Protein AF-A0A920A4B6-F1 (afdb_monomer)

Secondary structure (DSSP, 8-state):
--EEEEEEEEE--S--SS----EETTEESS----EEEEEEEEE--EEETTTTEEE---EEE-TT---TTS--S--SEEE---EEEEEEEE-SS-EEEEEEEE---EEESSS-EEE----EE---

pLDDT: mean 75.35, std 10.47, range [49.19, 92.44]

Sequence (124 aa):
MQLDFAKSYTQESDDNFLETEDSLNGITYAMDGENFRGDAKNIRFVREGDGNTWGARLEDISPNYRADVGFVRQTGFKQLNFWHSRQYRSNNFFRLMSPRIILRERSDYEGNQISDMMEIRRKI

Solvent-accessible surface area (backbone atoms only — not comparable to full-atom values): 6965 Å² total; per-residue (Å²): 125,57,78,48,75,52,72,27,81,48,66,50,57,75,67,59,90,51,96,53,89,57,61,62,97,84,48,63,68,51,41,77,42,52,79,40,59,26,36,38,37,45,32,46,51,54,73,49,74,97,42,50,29,36,38,36,34,31,33,39,25,37,63,49,38,55,39,99,86,74,70,64,96,76,57,30,37,38,40,32,30,46,33,37,30,38,43,76,48,74,68,100,82,53,76,41,53,30,44,40,41,35,36,35,38,24,27,41,82,90,68,55,78,71,52,76,55,75,66,52,78,54,81,92

Radius of gyration: 22.43 Å; Cα contacts (8 Å, |Δi|>4): 284; chains: 1; bounding box: 57×20×65 Å

Foldseek 3Di:
DDKDKDKDWDWFDCDFPDPDQDDDPPHGSGRRGDIFIWMWIDDFWDADDQWGKGKWAKIAFAQRGADPVGDDPDHFKIAGMWIKTKGWDDDPPDIWIKIWTWWTAMAGPVGHGDTTIDIDIGGD

Mean predicted aligned error: 10.13 Å

Structure (mmCIF, N/CA/C/O backbone):
data_AF-A0A920A4B6-F1
#
_entry.id   AF-A0A920A4B6-F1
#
loop_
_atom_site.group_PDB
_atom_site.id
_atom_site.type_symbol
_atom_site.label_atom_id
_atom_site.label_alt_id
_atom_site.label_comp_id
_atom_site.label_asym_id
_atom_site.label_entity_id
_atom_site.label_seq_id
_atom_site.pdbx_PDB_ins_code
_atom_site.Cartn_x
_atom_site.Cartn_y
_atom_site.Cartn_z
_atom_site.occupancy
_atom_site.B_iso_or_equiv
_atom_site.auth_seq_id
_atom_site.auth_comp_id
_atom_site.auth_asym_id
_atom_site.auth_atom_id
_atom_site.pdbx_PDB_model_num
ATOM 1 N N . MET A 1 1 ? -6.033 4.080 -15.435 1.00 61.56 1 MET A N 1
ATOM 2 C CA . MET A 1 1 ? -5.882 4.170 -13.958 1.00 61.56 1 MET A CA 1
ATOM 3 C C . MET A 1 1 ? -7.215 4.623 -13.351 1.00 61.56 1 MET A C 1
ATOM 5 O O . MET A 1 1 ? -8.157 4.744 -14.115 1.00 61.56 1 MET A O 1
ATOM 9 N N . GLN A 1 2 ? -7.316 4.829 -12.034 1.00 65.81 2 GLN A N 1
ATOM 10 C CA . GLN A 1 2 ? -8.585 5.054 -11.305 1.00 65.81 2 GLN A CA 1
ATOM 11 C C . GLN A 1 2 ? -8.376 6.032 -10.130 1.00 65.81 2 GLN A C 1
ATOM 13 O O . GLN A 1 2 ? -7.226 6.187 -9.687 1.00 65.81 2 GLN A O 1
ATOM 18 N N . LEU A 1 3 ? -9.439 6.727 -9.716 1.00 75.25 3 LEU A N 1
ATOM 19 C CA . LEU A 1 3 ? -9.483 7.763 -8.675 1.00 75.25 3 LEU A CA 1
ATOM 20 C C . LEU A 1 3 ? -10.887 7.775 -8.062 1.00 75.25 3 LEU A C 1
ATOM 22 O O . LEU A 1 3 ? -11.820 8.188 -8.747 1.00 75.25 3 LEU A O 1
ATOM 26 N N . ASP A 1 4 ? -11.019 7.386 -6.798 1.00 78.06 4 ASP A N 1
ATOM 27 C CA . ASP A 1 4 ? -12.320 7.249 -6.138 1.00 78.06 4 ASP A CA 1
ATOM 28 C C . ASP A 1 4 ? -12.311 7.989 -4.790 1.00 78.06 4 ASP A C 1
ATOM 30 O O . ASP A 1 4 ? -11.317 7.945 -4.064 1.00 78.06 4 ASP A O 1
ATOM 34 N N . PHE A 1 5 ? -13.411 8.659 -4.441 1.00 82.69 5 PHE A N 1
ATOM 35 C CA . PHE A 1 5 ? -13.605 9.323 -3.147 1.00 82.69 5 PHE A CA 1
ATOM 36 C C . PHE A 1 5 ? -15.027 9.075 -2.644 1.00 82.69 5 PHE A C 1
ATOM 38 O O . PHE A 1 5 ? -15.970 9.158 -3.429 1.00 82.69 5 PHE A O 1
ATOM 45 N N . ALA A 1 6 ? -15.191 8.829 -1.346 1.00 79.81 6 ALA A N 1
ATOM 46 C CA . ALA A 1 6 ? -16.497 8.640 -0.720 1.00 79.81 6 ALA A CA 1
ATOM 47 C C . ALA A 1 6 ? -16.524 9.161 0.725 1.00 79.81 6 ALA A C 1
ATOM 49 O O . ALA A 1 6 ? -15.484 9.356 1.358 1.00 79.81 6 ALA A O 1
ATOM 50 N N . LYS A 1 7 ? -17.734 9.372 1.246 1.00 83.50 7 LYS A N 1
ATOM 51 C CA . LYS A 1 7 ? -18.032 9.662 2.653 1.00 83.50 7 LYS A CA 1
ATOM 52 C C . LYS A 1 7 ? -19.239 8.841 3.072 1.00 83.50 7 LYS A C 1
ATOM 54 O O . LYS A 1 7 ? -20.108 8.603 2.241 1.00 83.50 7 LYS A O 1
ATOM 59 N N . SER A 1 8 ? -19.298 8.460 4.340 1.00 81.25 8 SER A N 1
ATOM 60 C CA . SER A 1 8 ? -20.389 7.669 4.899 1.00 81.25 8 SER A CA 1
ATOM 61 C C . SER A 1 8 ? -20.932 8.288 6.178 1.00 81.25 8 SER A C 1
ATOM 63 O O . SER A 1 8 ? -20.175 8.766 7.025 1.00 81.25 8 SER A O 1
ATOM 65 N N . TYR A 1 9 ? -22.252 8.228 6.312 1.00 81.62 9 TYR A N 1
ATOM 66 C CA . TYR A 1 9 ? -22.996 8.571 7.515 1.00 81.62 9 TYR A CA 1
ATOM 67 C C . TYR A 1 9 ? -24.024 7.454 7.692 1.00 81.62 9 TYR A C 1
ATOM 69 O O . TYR A 1 9 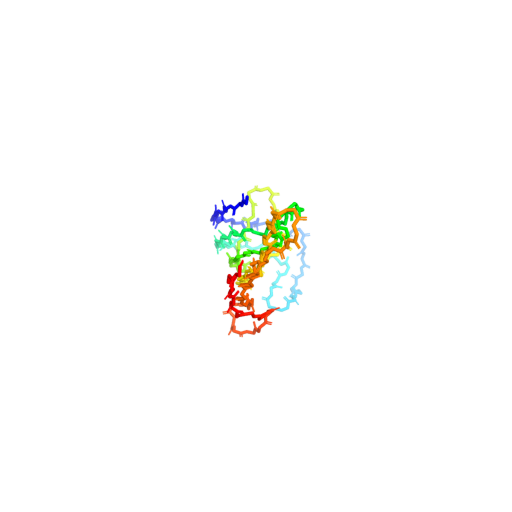? -24.960 7.351 6.902 1.00 81.62 9 TYR A O 1
ATOM 77 N N . THR A 1 10 ? -23.799 6.574 8.662 1.00 76.06 10 THR A N 1
ATOM 78 C CA . THR A 1 10 ? -24.584 5.349 8.852 1.00 76.06 10 THR A CA 1
ATOM 79 C C . THR A 1 10 ? -24.912 5.209 10.326 1.00 76.06 10 THR A C 1
ATOM 81 O O . THR A 1 10 ? -24.016 5.326 11.158 1.00 76.06 10 THR A O 1
ATOM 84 N N . GLN A 1 11 ? -26.179 4.962 10.636 1.00 76.75 11 GLN A N 1
ATOM 85 C CA . GLN A 1 11 ? -26.637 4.661 11.986 1.00 76.75 11 GLN A CA 1
ATOM 86 C C . GLN A 1 11 ? -26.963 3.164 12.083 1.00 76.75 11 GLN A C 1
ATOM 88 O O . GLN A 1 11 ? -27.492 2.601 11.122 1.00 76.75 11 GLN A O 1
ATOM 93 N N . GLU A 1 12 ? -26.601 2.532 13.199 1.00 69.19 12 GLU A N 1
ATOM 94 C CA . GLU A 1 12 ? -27.002 1.162 13.560 1.00 69.19 12 GLU A CA 1
ATOM 95 C C . GLU A 1 12 ? -28.529 1.096 13.803 1.00 69.19 12 GLU A C 1
ATOM 97 O O . GLU A 1 12 ? -29.195 2.125 13.955 1.00 69.19 12 GLU A O 1
ATOM 102 N N . SER A 1 13 ? -29.100 -0.109 13.850 1.00 67.50 13 SER A N 1
ATOM 103 C CA . SER A 1 13 ? -30.455 -0.297 14.384 1.00 67.50 13 SER A CA 1
ATOM 104 C C . SER A 1 13 ? -30.460 -0.170 15.915 1.00 67.50 13 SER A C 1
ATOM 106 O O . SER A 1 13 ? -29.429 -0.348 16.558 1.00 67.50 13 SER A O 1
ATOM 108 N N . ASP A 1 14 ? -31.637 0.091 16.478 1.00 67.44 14 ASP A N 1
ATOM 109 C CA . ASP A 1 14 ? -31.937 0.135 17.923 1.00 67.44 14 ASP A CA 1
ATOM 110 C C . ASP A 1 14 ? -32.886 -1.034 18.287 1.00 67.44 14 ASP A C 1
ATOM 112 O O . ASP A 1 14 ? -33.859 -0.891 19.022 1.00 67.44 14 ASP A O 1
ATOM 116 N N . ASP A 1 15 ? -32.677 -2.190 17.640 1.00 66.00 15 ASP A N 1
ATOM 117 C CA . ASP A 1 15 ? -33.528 -3.388 17.731 1.00 66.00 15 ASP A CA 1
ATOM 118 C C . ASP A 1 15 ? -32.647 -4.602 18.046 1.00 66.00 15 ASP A C 1
ATOM 120 O O . ASP A 1 15 ? -32.084 -5.253 17.159 1.00 66.00 15 ASP A O 1
ATOM 124 N N . ASN A 1 16 ? -32.427 -4.829 19.342 1.00 63.38 16 ASN A N 1
ATOM 125 C CA . ASN A 1 16 ? -31.355 -5.688 19.824 1.00 63.38 16 ASN A CA 1
ATOM 126 C C . ASN A 1 16 ? -31.715 -7.184 19.771 1.00 63.38 16 ASN A C 1
ATOM 128 O O . ASN A 1 16 ? -32.083 -7.795 20.773 1.00 63.38 16 ASN A O 1
ATOM 132 N N . PHE A 1 17 ? -31.560 -7.794 18.593 1.00 61.12 17 PHE A N 1
ATOM 133 C CA . PHE A 1 17 ? -31.840 -9.219 18.351 1.00 61.12 17 PHE A CA 1
ATOM 134 C C . PHE A 1 17 ? -30.930 -10.195 19.135 1.00 61.12 17 PHE A C 1
ATOM 136 O O . PHE A 1 17 ? -31.210 -11.394 19.182 1.00 61.12 17 PHE A O 1
ATOM 143 N N . LEU A 1 18 ? -29.837 -9.713 19.740 1.00 63.31 18 LEU A N 1
ATOM 144 C CA . LEU A 1 18 ? -28.897 -10.510 20.531 1.00 63.31 18 LEU A CA 1
ATOM 145 C C . LEU A 1 18 ? -28.712 -9.898 21.928 1.00 63.31 18 LEU A C 1
ATOM 147 O O . LEU A 1 18 ? -27.969 -8.936 22.112 1.00 63.31 18 LEU A O 1
ATOM 151 N N . GLU A 1 19 ? -29.346 -10.494 22.938 1.00 61.22 19 GLU A N 1
ATOM 152 C CA . GLU A 1 19 ? -29.091 -10.166 24.346 1.00 61.22 19 GLU A CA 1
ATOM 153 C C . GLU A 1 19 ? -27.715 -10.711 24.781 1.00 61.22 19 GLU A C 1
ATOM 155 O O . GLU A 1 19 ? -27.604 -11.820 25.303 1.00 61.22 19 GLU A O 1
ATOM 160 N N . THR A 1 20 ? -26.647 -9.940 24.549 1.00 63.72 2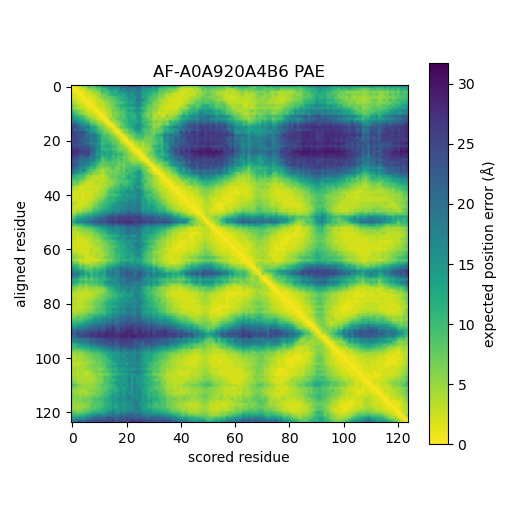0 THR A N 1
ATOM 161 C CA . THR A 1 20 ? -25.321 -10.192 25.133 1.00 63.72 20 THR A CA 1
ATOM 162 C C . THR A 1 20 ? -24.581 -8.897 25.485 1.00 63.72 20 THR A C 1
ATOM 164 O O . THR A 1 20 ? -24.687 -7.892 24.784 1.00 63.72 20 THR A O 1
ATOM 167 N N . GLU A 1 21 ? -23.804 -8.949 26.568 1.00 62.56 21 GLU A N 1
ATOM 168 C CA . GLU A 1 21 ? -22.830 -7.924 26.976 1.00 62.56 21 GLU A CA 1
ATOM 169 C C . GLU A 1 21 ? -21.410 -8.228 26.439 1.00 62.56 21 GLU A C 1
ATOM 171 O O . GLU A 1 21 ? -20.455 -7.509 26.739 1.00 62.56 21 GLU A O 1
ATOM 176 N N . ASP A 1 22 ? -21.247 -9.298 25.647 1.00 58.81 22 ASP A N 1
ATOM 177 C CA . ASP A 1 22 ? -19.973 -9.655 25.021 1.00 58.81 22 ASP A CA 1
ATOM 178 C C . ASP A 1 22 ? -19.452 -8.530 24.108 1.00 58.81 22 ASP A C 1
ATOM 180 O O . ASP A 1 22 ? -20.196 -7.867 23.376 1.00 58.81 22 ASP A O 1
ATOM 184 N N . SER A 1 23 ? -18.129 -8.360 24.099 1.00 61.72 23 SER A N 1
ATOM 185 C CA . SER A 1 23 ? -17.433 -7.421 23.219 1.00 61.72 23 SER A CA 1
ATOM 186 C C . SER A 1 23 ? -16.115 -8.002 22.710 1.00 61.72 23 SER A C 1
ATOM 188 O O . SER A 1 23 ? -15.441 -8.764 23.406 1.00 61.72 23 SER A O 1
ATOM 190 N N . LEU A 1 24 ? -15.712 -7.613 21.496 1.00 49.19 24 LEU A N 1
ATOM 191 C CA . LEU A 1 24 ? -14.361 -7.851 20.979 1.00 49.19 24 LEU A CA 1
ATOM 192 C C . LEU A 1 24 ? -13.684 -6.512 20.681 1.00 49.19 24 LEU A C 1
ATOM 194 O O . LEU A 1 24 ? -14.248 -5.650 20.013 1.00 49.19 24 LEU A O 1
ATOM 198 N N . ASN A 1 25 ? -12.461 -6.337 21.190 1.00 51.06 25 ASN A N 1
ATOM 199 C CA . ASN A 1 25 ? -11.676 -5.098 21.095 1.00 51.06 25 ASN A CA 1
ATOM 200 C C . ASN A 1 25 ? -12.444 -3.818 21.504 1.00 51.06 25 ASN A C 1
ATOM 202 O O . ASN A 1 25 ? -12.188 -2.744 20.968 1.00 51.06 25 ASN A O 1
ATOM 206 N N . GLY A 1 26 ? -13.371 -3.927 22.463 1.00 56.53 26 GLY A N 1
ATOM 207 C CA . GLY A 1 26 ? -14.168 -2.797 22.954 1.00 56.53 26 GLY A CA 1
ATOM 208 C C . GLY A 1 26 ? -15.356 -2.404 22.070 1.00 56.53 26 GLY A C 1
ATOM 209 O O . GLY A 1 26 ? -16.002 -1.407 22.368 1.00 56.53 26 GLY A O 1
ATOM 210 N N . ILE A 1 27 ? -15.659 -3.174 21.020 1.00 57.62 27 ILE A N 1
ATOM 211 C CA . ILE A 1 27 ? -16.912 -3.068 20.264 1.00 57.62 27 ILE A CA 1
ATOM 212 C C . ILE A 1 27 ? -17.898 -4.079 20.858 1.00 57.62 27 ILE A C 1
ATOM 214 O O . ILE A 1 27 ? -17.628 -5.284 20.849 1.00 57.62 27 ILE A O 1
ATOM 218 N N . THR A 1 28 ? -19.010 -3.585 21.400 1.00 59.59 28 THR A N 1
ATOM 219 C CA . THR A 1 28 ? -20.127 -4.387 21.929 1.00 59.59 28 THR A CA 1
ATOM 220 C C . THR A 1 28 ? -20.926 -5.012 20.782 1.00 59.59 28 THR A C 1
ATOM 222 O O . THR A 1 28 ? -21.014 -4.432 19.703 1.00 59.59 28 THR A O 1
ATOM 225 N N . TYR A 1 29 ? -21.542 -6.176 21.004 1.00 58.75 29 TYR A N 1
ATOM 226 C CA . TYR A 1 29 ? -22.470 -6.781 20.032 1.00 58.75 29 TYR A CA 1
ATOM 227 C C . TYR A 1 29 ? -23.926 -6.290 20.137 1.00 58.75 29 TYR A C 1
ATOM 229 O O . TYR A 1 29 ? -24.765 -6.718 19.345 1.00 58.75 29 TYR A O 1
ATOM 237 N N . ALA A 1 30 ? -24.228 -5.413 21.097 1.00 64.94 30 ALA A N 1
ATOM 238 C CA . ALA A 1 30 ? -25.548 -4.820 21.270 1.00 64.94 30 ALA A CA 1
ATOM 239 C C . ALA A 1 30 ? -25.844 -3.789 20.166 1.00 64.94 30 ALA A C 1
ATOM 241 O O . ALA A 1 30 ? -25.015 -2.928 19.881 1.00 64.94 30 ALA A O 1
ATOM 242 N N . MET A 1 31 ? -27.035 -3.861 19.570 1.00 66.19 31 MET A N 1
ATOM 243 C CA . MET A 1 31 ? -27.504 -2.891 18.573 1.00 66.19 31 MET A CA 1
ATOM 244 C C . MET A 1 31 ? -28.165 -1.702 19.284 1.00 66.19 31 MET A C 1
ATOM 246 O O . MET A 1 31 ? -29.356 -1.750 19.584 1.00 66.19 31 MET A O 1
ATOM 250 N N . ASP A 1 32 ? -27.372 -0.671 19.595 1.00 68.69 32 ASP A N 1
ATOM 251 C CA . ASP A 1 32 ? -27.742 0.486 20.433 1.00 68.69 32 ASP A CA 1
ATOM 252 C C . ASP A 1 32 ? -27.880 1.819 19.660 1.00 68.69 32 ASP A C 1
ATOM 254 O O . ASP A 1 32 ? -27.867 2.910 20.239 1.00 68.69 32 ASP A O 1
ATOM 258 N N . GLY A 1 33 ? -28.001 1.754 18.329 1.00 68.06 33 GLY A N 1
ATOM 259 C CA . GLY A 1 33 ? -28.180 2.933 17.479 1.00 68.06 33 GLY A CA 1
ATOM 260 C C . GLY A 1 33 ? -26.920 3.786 17.246 1.00 68.06 33 GLY A C 1
ATOM 261 O O . GLY A 1 33 ? -27.051 4.967 16.882 1.00 68.06 33 GLY A O 1
ATOM 262 N N . GLU A 1 34 ? -25.714 3.229 17.432 1.00 70.94 34 GLU A N 1
ATOM 263 C CA . GLU A 1 34 ? -24.427 3.907 17.206 1.00 70.94 34 GLU A CA 1
ATOM 264 C C . GLU A 1 34 ? -24.310 4.622 15.836 1.00 70.94 34 GLU A C 1
ATOM 266 O O . GLU A 1 34 ? -24.893 4.234 14.822 1.00 70.94 34 GLU A O 1
ATOM 271 N N . ASN A 1 35 ? -23.545 5.721 15.798 1.00 75.44 35 ASN A N 1
ATOM 272 C CA . ASN A 1 35 ? -23.484 6.656 14.664 1.00 75.44 35 ASN A CA 1
ATOM 273 C C . ASN A 1 35 ? -22.101 6.672 13.980 1.00 75.44 35 ASN A C 1
ATOM 275 O O . ASN A 1 35 ? -21.226 7.484 14.300 1.00 75.44 35 ASN A O 1
ATOM 279 N N . PHE A 1 36 ? -21.921 5.836 12.958 1.00 77.69 36 PHE A N 1
ATOM 280 C CA . PHE A 1 36 ? -20.675 5.728 12.198 1.00 77.69 36 PHE A CA 1
ATOM 281 C C . PHE A 1 36 ? -20.519 6.842 11.156 1.00 77.69 36 PHE A C 1
ATOM 283 O O . PHE A 1 36 ? -21.397 7.106 10.327 1.00 77.69 36 PHE A O 1
ATOM 290 N N . ARG A 1 37 ? -19.343 7.480 11.162 1.00 80.12 37 ARG A N 1
ATOM 291 C CA . ARG A 1 37 ? -18.941 8.510 10.194 1.00 80.12 37 ARG A CA 1
ATOM 292 C C . ARG A 1 37 ? -17.533 8.236 9.693 1.00 80.12 37 ARG A C 1
ATOM 294 O O . ARG A 1 37 ? -16.620 8.102 10.503 1.00 80.12 37 ARG A O 1
ATOM 301 N N . GLY A 1 38 ? -17.348 8.219 8.376 1.00 82.31 38 GLY A N 1
ATOM 302 C CA . GLY A 1 38 ? -16.049 7.941 7.768 1.00 82.31 38 GLY A CA 1
ATOM 303 C C . GLY A 1 38 ? -15.921 8.439 6.333 1.00 82.31 38 GLY A C 1
ATOM 304 O O . GLY A 1 38 ? -16.852 8.995 5.746 1.00 82.31 38 GLY A O 1
ATOM 305 N N . ASP A 1 39 ? -14.733 8.258 5.775 1.00 86.75 39 ASP A N 1
ATOM 306 C CA . ASP A 1 39 ? -14.313 8.757 4.471 1.00 86.75 39 ASP A CA 1
ATOM 307 C C . ASP A 1 39 ? -13.298 7.814 3.808 1.00 86.75 39 ASP A C 1
ATOM 309 O O . ASP A 1 39 ? -12.496 7.160 4.473 1.00 86.75 39 ASP A O 1
ATOM 313 N N . ALA A 1 40 ? -13.328 7.753 2.478 1.00 86.12 40 ALA A N 1
ATOM 314 C CA . ALA A 1 40 ? -12.489 6.862 1.683 1.00 86.12 40 ALA A CA 1
ATOM 315 C C . ALA A 1 40 ? -11.922 7.556 0.445 1.00 86.12 40 ALA A C 1
ATOM 317 O O . ALA A 1 40 ? -12.562 8.431 -0.142 1.00 86.12 40 ALA A O 1
ATOM 318 N N . LYS A 1 41 ? -10.707 7.157 0.056 1.00 85.31 41 LYS A N 1
A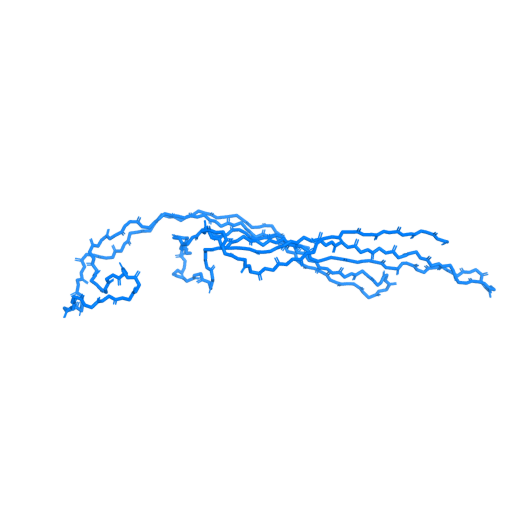TOM 319 C CA . LYS A 1 41 ? -9.906 7.755 -1.018 1.00 85.31 41 LYS A CA 1
ATOM 320 C C . LYS A 1 41 ? -9.106 6.635 -1.706 1.00 85.31 41 LYS A C 1
ATOM 322 O O . LYS A 1 41 ? -8.156 6.142 -1.113 1.00 85.31 41 LYS A O 1
ATOM 327 N N . ASN A 1 42 ? -9.425 6.211 -2.933 1.00 87.00 42 ASN A N 1
ATOM 328 C CA . ASN A 1 42 ? -8.604 5.243 -3.688 1.00 87.00 42 ASN A CA 1
ATOM 329 C C . ASN A 1 42 ? -7.881 5.898 -4.864 1.00 87.00 42 ASN A C 1
ATOM 331 O O . ASN A 1 42 ? -8.414 6.743 -5.586 1.00 87.00 42 ASN A O 1
ATOM 335 N N . ILE A 1 43 ? -6.638 5.475 -5.073 1.00 74.94 43 ILE A N 1
ATOM 336 C CA . ILE A 1 43 ? -5.756 5.927 -6.131 1.00 74.94 43 ILE A CA 1
ATOM 337 C C . ILE A 1 43 ? -5.050 4.634 -6.664 1.00 74.94 43 ILE A C 1
ATOM 339 O O . ILE A 1 43 ? -4.435 3.891 -5.918 1.00 74.94 43 ILE A O 1
ATOM 343 N N . ARG A 1 44 ? -5.081 4.296 -7.973 1.00 82.62 44 ARG A N 1
ATOM 344 C CA . ARG A 1 44 ? -4.703 2.928 -8.498 1.00 82.62 44 ARG A CA 1
ATOM 345 C C . ARG A 1 44 ? -3.401 2.687 -9.341 1.00 82.62 44 ARG A C 1
ATOM 347 O O . ARG A 1 44 ? -2.990 3.580 -10.088 1.00 82.62 44 ARG A O 1
ATOM 354 N N . PHE A 1 45 ? -2.940 1.409 -9.323 1.00 76.12 45 PHE A N 1
ATOM 355 C CA . PHE A 1 45 ? -1.941 0.565 -10.062 1.00 76.12 45 PHE A CA 1
ATOM 356 C C . PHE A 1 45 ? -2.194 0.225 -11.596 1.00 76.12 45 PHE A C 1
ATOM 358 O O . PHE A 1 45 ? -3.356 0.041 -11.973 1.00 76.12 45 PHE A O 1
ATOM 365 N N . VAL A 1 46 ? -1.164 0.063 -12.483 1.00 80.75 46 VAL A N 1
ATOM 366 C CA . VAL A 1 46 ? -1.218 -0.358 -13.949 1.00 80.75 46 VAL A CA 1
ATOM 367 C C . VAL A 1 46 ? 0.111 -0.985 -14.508 1.00 80.75 46 VAL A C 1
ATOM 369 O O . VAL A 1 46 ? 1.181 -0.577 -14.082 1.00 80.75 46 VAL A O 1
ATOM 372 N N . ARG A 1 47 ? 0.099 -1.897 -15.517 1.00 74.94 47 ARG A N 1
ATOM 373 C CA . ARG A 1 47 ? 1.286 -2.398 -16.294 1.00 74.94 47 ARG A CA 1
ATOM 374 C C . ARG A 1 47 ? 1.014 -2.551 -17.810 1.00 74.94 47 ARG A C 1
ATOM 376 O O . ARG A 1 47 ? -0.108 -2.863 -18.185 1.00 74.94 47 ARG A O 1
ATOM 383 N N . GLU A 1 48 ? 2.042 -2.376 -18.654 1.00 77.06 48 GLU A N 1
ATOM 384 C CA . GLU A 1 48 ? 2.001 -2.366 -20.134 1.00 77.06 48 GLU A CA 1
ATOM 385 C C . GLU A 1 48 ? 3.187 -3.149 -20.755 1.00 77.06 48 GLU A C 1
ATOM 387 O O . GLU A 1 48 ? 4.311 -3.102 -20.244 1.00 77.06 48 GLU A O 1
ATOM 392 N N . GLY A 1 49 ? 2.950 -3.862 -21.865 1.00 63.19 49 GLY A N 1
ATOM 393 C CA . GLY A 1 49 ? 3.913 -4.791 -22.481 1.00 63.19 49 GLY A CA 1
ATOM 394 C C . GLY A 1 49 ? 5.029 -4.128 -23.295 1.00 63.19 49 GLY A C 1
ATOM 395 O O . GLY A 1 49 ? 6.202 -4.199 -22.920 1.00 63.19 49 GLY A O 1
ATOM 396 N N . ASP A 1 50 ? 4.668 -3.452 -24.387 1.00 62.88 50 ASP A N 1
ATOM 397 C CA . ASP A 1 50 ? 5.596 -3.088 -25.478 1.00 62.88 50 ASP A CA 1
ATOM 398 C C . ASP A 1 50 ? 6.637 -2.007 -25.112 1.00 62.88 50 ASP A C 1
ATOM 400 O O . ASP A 1 50 ? 7.620 -1.798 -25.823 1.00 62.88 50 ASP A O 1
ATOM 404 N N . GLY A 1 51 ? 6.447 -1.339 -23.967 1.00 63.66 51 GLY A N 1
ATOM 405 C CA . GLY A 1 51 ? 7.354 -0.338 -23.388 1.00 63.66 51 GLY A CA 1
ATOM 406 C C . GLY A 1 51 ? 7.836 -0.655 -21.964 1.00 63.66 51 GLY A C 1
ATOM 407 O O . GLY A 1 51 ? 8.370 0.232 -21.292 1.00 63.66 51 GLY A O 1
ATOM 408 N N . ASN A 1 52 ? 7.621 -1.889 -21.482 1.00 71.75 52 ASN A N 1
ATOM 409 C CA . ASN A 1 52 ? 8.038 -2.378 -20.158 1.00 71.75 52 ASN A CA 1
ATOM 410 C C . ASN A 1 52 ? 7.708 -1.409 -18.995 1.00 71.75 52 ASN A C 1
ATOM 412 O O . ASN A 1 52 ? 8.534 -1.194 -18.102 1.00 71.75 52 ASN A O 1
ATOM 416 N N . THR A 1 53 ? 6.521 -0.791 -19.031 1.00 75.75 53 THR A N 1
ATOM 417 C CA . THR A 1 53 ? 5.957 0.086 -17.984 1.00 75.75 53 THR A CA 1
ATOM 418 C C . THR A 1 53 ? 5.200 -0.757 -16.967 1.00 75.75 53 THR A C 1
ATOM 420 O O . THR A 1 53 ? 4.414 -1.607 -17.364 1.00 75.75 53 THR A O 1
ATOM 423 N N . TRP A 1 54 ? 5.392 -0.556 -15.662 1.00 71.94 54 TRP A N 1
ATOM 424 C CA . TRP A 1 54 ? 4.636 -1.278 -14.623 1.00 71.94 54 TRP A CA 1
ATOM 425 C C . TRP A 1 54 ? 4.476 -0.461 -13.342 1.00 71.94 54 TRP A C 1
ATOM 427 O O . TRP A 1 54 ? 5.329 0.374 -13.077 1.00 71.94 54 TRP A O 1
ATOM 437 N N . GLY A 1 55 ? 3.397 -0.661 -12.569 1.00 85.56 55 GLY A N 1
ATOM 438 C CA . GLY A 1 55 ? 3.167 0.054 -11.312 1.00 85.56 55 GLY A CA 1
ATOM 439 C C . GLY A 1 55 ? 1.763 0.157 -10.671 1.00 85.56 55 GLY A C 1
ATOM 440 O O . GLY A 1 55 ? 0.961 -0.763 -10.796 1.00 85.56 55 GLY A O 1
ATOM 441 N N . ALA A 1 56 ? 1.511 1.270 -9.947 1.00 77.44 56 ALA A N 1
A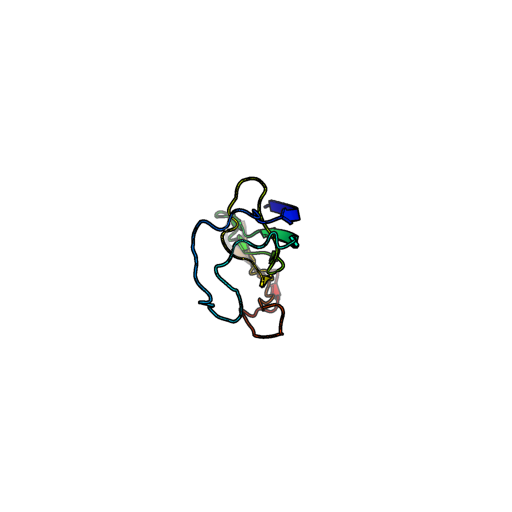TOM 442 C CA . ALA A 1 56 ? 1.088 1.391 -8.519 1.00 77.44 56 ALA A CA 1
ATOM 443 C C . ALA A 1 56 ? 0.266 2.632 -8.032 1.00 77.44 56 ALA A C 1
ATOM 445 O O . ALA A 1 56 ? 0.481 3.665 -8.647 1.00 77.44 56 ALA A O 1
ATOM 446 N N . ARG A 1 57 ? -0.554 2.726 -6.951 1.00 83.62 57 ARG A N 1
ATOM 447 C CA . ARG A 1 57 ? -0.930 4.065 -6.343 1.00 83.62 57 ARG A CA 1
ATOM 448 C C . ARG A 1 57 ? -1.651 4.058 -4.957 1.00 83.62 57 ARG A C 1
ATOM 450 O O . ARG A 1 57 ? -2.062 3.006 -4.487 1.00 83.62 57 ARG A O 1
ATOM 457 N N . LEU A 1 58 ? -1.708 5.268 -4.355 1.00 85.56 58 LEU A N 1
ATOM 458 C CA . LEU A 1 58 ? -2.193 5.674 -3.005 1.00 85.56 58 LEU A CA 1
ATOM 459 C C . LEU A 1 58 ? -3.575 5.121 -2.601 1.00 85.56 58 LEU A C 1
ATOM 461 O O . LEU A 1 58 ? -4.418 4.926 -3.453 1.00 85.56 58 LEU A O 1
ATOM 465 N N . GLU A 1 59 ? -3.897 5.016 -1.316 1.00 90.19 59 GLU A N 1
ATOM 466 C CA . GLU A 1 59 ? -5.254 4.651 -0.864 1.00 90.19 59 GLU A CA 1
ATOM 467 C C . GLU A 1 59 ? -5.441 4.975 0.623 1.00 90.19 59 GLU A C 1
ATOM 469 O O . GLU A 1 59 ? -4.633 4.540 1.421 1.00 90.19 59 GLU A O 1
ATOM 474 N N . ASP A 1 60 ? -6.458 5.730 1.020 1.00 89.88 60 ASP A N 1
ATOM 475 C CA . ASP A 1 60 ? -6.658 6.203 2.395 1.00 89.88 60 ASP A CA 1
ATOM 476 C C . ASP A 1 60 ? -8.138 6.090 2.789 1.00 89.88 60 ASP A C 1
ATOM 478 O O . ASP A 1 60 ? -8.989 6.783 2.228 1.00 89.88 60 ASP A O 1
ATOM 482 N N . ILE A 1 61 ? -8.456 5.175 3.705 1.00 88.75 61 ILE A N 1
ATOM 483 C CA . ILE A 1 61 ? -9.818 4.812 4.118 1.00 88.75 61 ILE A CA 1
ATOM 484 C C . ILE A 1 61 ? -9.877 4.821 5.646 1.00 88.75 61 ILE A C 1
ATOM 486 O O . ILE A 1 61 ? -9.181 4.032 6.283 1.00 88.75 61 ILE A O 1
ATOM 490 N N . SER A 1 62 ? -10.718 5.667 6.248 1.00 85.75 62 SER A N 1
ATOM 491 C CA . SER A 1 62 ? -10.829 5.756 7.712 1.00 85.75 62 SER A CA 1
ATOM 492 C C . SER A 1 62 ? -11.599 4.572 8.318 1.00 85.75 62 SER A C 1
ATOM 494 O O . SER A 1 62 ? -12.422 3.972 7.623 1.00 85.75 62 SER A O 1
ATOM 496 N N . PRO A 1 63 ? -11.340 4.188 9.591 1.00 82.62 63 PRO A N 1
ATOM 497 C CA . PRO A 1 63 ? -11.866 2.944 10.177 1.00 82.62 63 PRO A CA 1
ATOM 498 C C . PRO A 1 63 ? -13.392 2.819 10.092 1.00 82.62 63 PRO A C 1
ATOM 500 O O . PRO A 1 63 ? -13.917 1.763 9.740 1.00 82.62 63 PRO A O 1
ATOM 503 N N . ASN A 1 64 ? -14.080 3.937 10.330 1.00 84.00 64 ASN A N 1
ATOM 504 C CA . ASN A 1 64 ? -15.534 4.031 10.455 1.00 84.00 64 ASN A CA 1
ATOM 505 C C . ASN A 1 64 ? -16.244 4.290 9.110 1.00 84.00 64 ASN A C 1
ATOM 507 O O . ASN A 1 64 ? -17.423 4.650 9.088 1.00 84.00 64 ASN A O 1
ATOM 511 N N . TYR A 1 65 ? -15.541 4.143 7.981 1.00 82.62 65 TYR A N 1
ATOM 512 C CA . TYR A 1 65 ? -16.148 4.251 6.657 1.00 82.62 65 TYR A CA 1
ATOM 513 C C . TYR A 1 65 ? -17.050 3.038 6.356 1.00 82.62 65 TYR A C 1
ATOM 515 O O . TYR A 1 65 ? -16.657 1.885 6.530 1.00 82.62 65 TYR A O 1
ATOM 523 N N . ARG A 1 66 ? -18.269 3.299 5.880 1.00 79.94 66 ARG A N 1
ATOM 524 C CA . ARG A 1 66 ? -19.262 2.297 5.460 1.00 79.94 66 ARG A CA 1
ATOM 525 C C . ARG A 1 66 ? -19.639 2.540 3.992 1.00 79.94 66 ARG A C 1
ATOM 527 O O . ARG A 1 66 ? -19.576 3.669 3.521 1.00 79.94 66 ARG A O 1
ATOM 534 N N . ALA A 1 67 ? -20.033 1.503 3.260 1.00 75.56 67 ALA A N 1
ATOM 535 C CA . ALA A 1 67 ? -20.535 1.650 1.892 1.00 75.56 67 ALA A CA 1
ATOM 536 C C . ALA A 1 67 ? -22.065 1.647 1.890 1.00 75.56 67 ALA A C 1
ATOM 538 O O . ALA A 1 67 ? -22.670 0.877 2.631 1.00 75.56 67 ALA A O 1
ATOM 539 N N . ASP A 1 68 ? -22.675 2.414 0.987 1.00 65.75 68 ASP A N 1
ATOM 540 C CA . ASP A 1 68 ? -24.138 2.522 0.837 1.00 65.75 68 ASP A CA 1
ATOM 541 C C . ASP A 1 68 ? -24.823 1.165 0.557 1.00 65.75 68 ASP A C 1
ATOM 543 O O . ASP A 1 68 ? -26.010 0.991 0.810 1.00 65.75 68 ASP A O 1
ATOM 547 N N . VAL A 1 69 ? -24.058 0.185 0.057 1.00 63.38 69 VAL A N 1
ATOM 548 C CA . VAL A 1 69 ? -24.474 -1.209 -0.196 1.00 63.38 69 VAL A CA 1
ATOM 549 C C . VAL A 1 69 ? -23.927 -2.202 0.849 1.00 63.38 69 VAL A C 1
ATOM 551 O O . VAL A 1 69 ? -23.666 -3.368 0.553 1.00 63.38 69 VAL A O 1
ATOM 554 N N . GLY A 1 70 ? -23.721 -1.736 2.082 1.00 58.72 70 GLY A N 1
ATOM 555 C CA . GLY A 1 70 ? -23.497 -2.550 3.283 1.00 58.72 70 GLY A CA 1
ATOM 556 C C . GLY A 1 70 ? -22.040 -2.878 3.624 1.00 58.72 70 GLY A C 1
ATOM 557 O O . GLY A 1 70 ? -21.679 -2.835 4.797 1.00 58.72 70 GLY A O 1
ATOM 558 N N . PHE A 1 71 ? -21.175 -3.174 2.644 1.00 58.81 71 PHE A N 1
ATOM 559 C CA . PHE A 1 71 ? -19.853 -3.760 2.936 1.00 58.81 71 PHE A CA 1
ATOM 560 C C . PHE A 1 71 ? -18.670 -3.090 2.221 1.00 58.81 71 PHE A C 1
ATOM 562 O O . PHE A 1 71 ? -18.568 -3.092 0.994 1.00 58.81 71 PHE A O 1
ATOM 569 N N . VAL A 1 72 ? -17.709 -2.607 3.017 1.00 65.12 72 VAL A N 1
ATOM 570 C CA . VAL A 1 72 ? -16.357 -2.212 2.584 1.00 65.12 72 VAL A CA 1
ATOM 571 C C . VAL A 1 72 ? -15.390 -3.331 2.974 1.00 65.12 72 VAL A C 1
ATOM 573 O O . VAL A 1 72 ? -15.476 -3.861 4.076 1.00 65.12 72 VAL A O 1
ATOM 576 N N . ARG A 1 73 ? -14.463 -3.712 2.087 1.00 62.66 73 ARG A N 1
ATOM 577 C CA . ARG A 1 73 ? -13.586 -4.881 2.315 1.00 62.66 73 ARG A CA 1
ATOM 578 C C . ARG A 1 73 ? -12.471 -4.654 3.339 1.00 62.66 73 ARG A C 1
ATOM 580 O O . ARG A 1 73 ? -12.046 -5.611 3.973 1.00 62.66 73 ARG A O 1
ATOM 587 N N . GLN A 1 74 ? -11.960 -3.429 3.433 1.00 72.69 74 GLN A N 1
ATOM 588 C CA . GLN A 1 74 ? -10.941 -2.999 4.392 1.00 72.69 74 GLN A CA 1
ATOM 589 C C . GLN A 1 74 ? -11.142 -1.510 4.684 1.00 72.69 74 GLN A C 1
ATOM 591 O O . GLN A 1 74 ? -11.416 -0.736 3.766 1.00 72.69 74 GLN A O 1
ATOM 596 N N . THR A 1 75 ? -10.959 -1.117 5.939 1.00 78.31 75 THR A N 1
ATOM 597 C CA . THR A 1 75 ? -10.989 0.269 6.424 1.00 78.31 75 THR A CA 1
ATOM 598 C C . THR A 1 75 ? -9.847 0.476 7.428 1.00 78.31 75 THR A C 1
ATOM 600 O O . THR A 1 75 ? -9.216 -0.489 7.855 1.00 78.31 75 THR A O 1
ATOM 603 N N . GLY A 1 76 ? -9.541 1.725 7.782 1.00 86.25 76 GLY A N 1
ATOM 604 C CA . GLY A 1 76 ? -8.559 2.067 8.818 1.00 86.25 76 GLY A CA 1
ATOM 605 C C . GLY A 1 76 ? -7.095 2.118 8.376 1.00 86.25 76 GLY A C 1
ATOM 606 O O . GLY A 1 76 ? -6.213 1.846 9.186 1.00 86.25 76 GLY A O 1
ATOM 607 N N . PHE A 1 77 ? -6.802 2.488 7.125 1.00 89.00 77 PHE A N 1
ATOM 608 C CA . PHE A 1 77 ? -5.430 2.519 6.594 1.00 89.00 77 PHE A CA 1
ATOM 609 C C . PHE A 1 77 ? -5.172 3.652 5.583 1.00 89.00 77 PHE A C 1
ATOM 611 O O . PHE A 1 77 ? -6.104 4.178 4.985 1.00 89.00 77 PHE A O 1
ATOM 618 N N . LYS A 1 78 ? -3.886 3.948 5.341 1.00 89.12 78 LYS A N 1
ATOM 619 C CA . LYS A 1 78 ? -3.305 4.850 4.321 1.00 89.12 78 LYS A CA 1
ATOM 620 C C . LYS A 1 78 ? -2.249 4.087 3.506 1.00 89.12 78 LYS A C 1
ATOM 622 O O . LYS A 1 78 ? -1.480 3.366 4.111 1.00 89.12 78 LYS A O 1
ATOM 627 N N . GLN A 1 79 ? -2.147 4.245 2.185 1.00 90.56 79 GLN A N 1
ATOM 628 C CA . GLN A 1 79 ? -1.303 3.515 1.204 1.00 90.56 79 GLN A CA 1
ATOM 629 C C . GLN A 1 79 ? -0.763 4.475 0.144 1.00 90.56 79 GLN A C 1
ATOM 631 O O . GLN A 1 79 ? -1.358 5.518 -0.061 1.00 90.56 79 GLN A O 1
ATOM 636 N N . LEU A 1 80 ? 0.290 4.102 -0.587 1.00 86.19 80 LEU A N 1
ATOM 637 C CA . LEU A 1 80 ? 1.119 4.917 -1.497 1.00 86.19 80 LEU A CA 1
ATOM 638 C C . LEU A 1 80 ? 1.408 3.936 -2.747 1.00 86.19 80 LEU A C 1
ATOM 640 O O . LEU A 1 80 ? 0.408 3.383 -3.178 1.00 86.19 80 LEU A O 1
ATOM 644 N N . ASN A 1 81 ? 2.520 3.736 -3.523 1.00 85.44 81 ASN A N 1
ATOM 645 C CA . ASN A 1 81 ? 2.381 3.723 -5.048 1.00 85.44 81 ASN A CA 1
ATOM 646 C C . ASN A 1 81 ? 3.190 2.873 -6.152 1.00 85.44 81 ASN A C 1
ATOM 648 O O . ASN A 1 81 ? 3.304 3.422 -7.237 1.00 85.44 81 ASN A O 1
ATOM 652 N N . PHE A 1 82 ? 3.787 1.657 -6.053 1.00 86.38 82 PHE A N 1
ATOM 653 C CA . PHE A 1 82 ? 4.983 1.201 -6.901 1.00 86.38 82 PHE A CA 1
ATOM 654 C C . PHE A 1 82 ? 5.024 1.612 -8.418 1.00 86.38 82 PHE A C 1
ATOM 656 O O . PHE A 1 82 ? 4.034 1.369 -9.064 1.00 86.38 82 PHE A O 1
ATOM 663 N N . TRP A 1 83 ? 6.104 2.084 -9.095 1.00 88.50 83 TRP A N 1
ATOM 664 C CA . TRP A 1 83 ? 6.186 2.016 -10.602 1.00 88.50 83 TRP A CA 1
ATOM 665 C C . TRP A 1 83 ? 7.584 1.840 -11.244 1.00 88.50 83 TRP A C 1
ATOM 667 O O . TRP A 1 83 ? 8.604 1.800 -10.573 1.00 88.50 83 TRP A O 1
ATOM 677 N N . HIS A 1 84 ? 7.620 1.742 -12.586 1.00 87.12 84 HIS A N 1
ATOM 678 C CA . HIS A 1 84 ? 8.764 1.520 -13.473 1.00 87.12 84 HIS A CA 1
ATOM 679 C C . HIS A 1 84 ? 8.411 1.777 -14.967 1.00 87.12 84 HIS A C 1
ATOM 681 O O . HIS A 1 84 ? 7.238 1.763 -15.331 1.00 87.12 84 HIS A O 1
ATOM 687 N N . SER A 1 85 ? 9.390 1.984 -15.865 1.00 84.94 85 SER A N 1
ATOM 688 C CA . SER A 1 85 ? 9.232 1.881 -17.351 1.00 84.94 85 SER A CA 1
ATOM 689 C C . SER A 1 85 ? 10.558 1.660 -18.093 1.00 84.94 85 SER A C 1
ATOM 691 O O . SER A 1 85 ? 11.570 2.171 -17.626 1.00 84.94 85 SER A O 1
ATOM 693 N N . ARG A 1 86 ? 10.612 0.947 -19.239 1.00 78.31 86 ARG A N 1
ATOM 694 C CA . ARG A 1 86 ? 11.842 0.854 -20.074 1.00 78.31 86 ARG A CA 1
ATOM 695 C C . ARG A 1 86 ? 11.562 0.860 -21.583 1.00 78.31 86 ARG A C 1
ATOM 697 O O . ARG A 1 86 ? 11.078 -0.126 -22.126 1.00 78.31 86 ARG A O 1
ATOM 704 N N . GLN A 1 87 ? 11.960 1.928 -22.272 1.00 73.25 87 GLN A N 1
ATOM 705 C CA . GLN A 1 87 ? 11.760 2.066 -23.722 1.00 73.25 87 GLN A CA 1
ATOM 706 C C . GLN A 1 87 ? 12.969 1.583 -24.538 1.00 73.25 87 GLN A C 1
ATOM 708 O O . GLN A 1 87 ? 14.115 1.816 -24.148 1.00 73.25 87 GLN A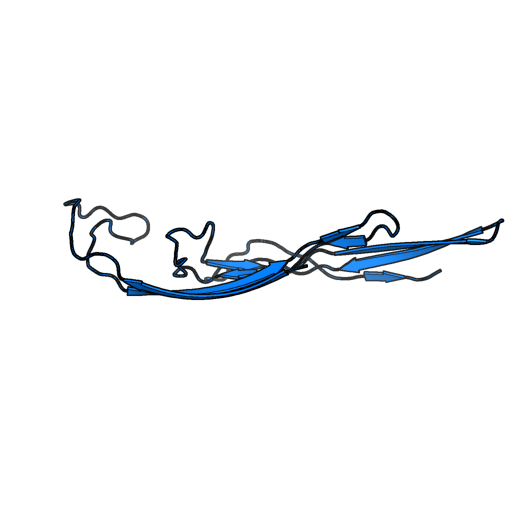 O 1
ATOM 713 N N . TYR A 1 88 ? 12.688 0.976 -25.697 1.00 68.69 88 TYR A N 1
ATOM 714 C CA . TYR A 1 88 ? 13.665 0.534 -26.698 1.00 68.69 88 TYR A CA 1
ATOM 715 C C . TYR A 1 88 ? 13.600 1.401 -27.963 1.00 68.69 88 TYR A C 1
ATOM 717 O O . TYR A 1 88 ? 12.516 1.822 -28.368 1.00 68.69 88 TYR A O 1
ATOM 725 N N . ARG A 1 89 ? 14.734 1.589 -28.646 1.00 65.44 89 ARG A N 1
ATOM 726 C CA . ARG A 1 89 ? 14.796 2.047 -30.050 1.00 65.44 89 ARG A CA 1
ATOM 727 C C . ARG A 1 89 ? 15.849 1.244 -30.810 1.00 65.44 89 ARG A C 1
ATOM 729 O O . ARG A 1 89 ? 16.843 0.852 -30.208 1.00 65.44 89 ARG A O 1
ATOM 736 N N . SER A 1 90 ? 15.645 1.004 -32.103 1.00 64.56 90 SER A N 1
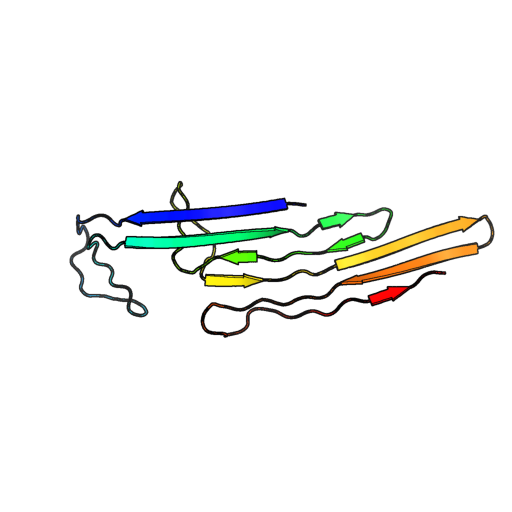ATOM 737 C CA . SER A 1 90 ? 16.610 0.320 -32.977 1.00 64.56 90 SER A CA 1
ATOM 738 C C . SER A 1 90 ? 16.889 1.161 -34.219 1.00 64.56 90 SER A C 1
ATOM 740 O O . SER A 1 90 ? 15.977 1.810 -34.727 1.00 64.56 90 SER A O 1
ATOM 742 N N . ASN A 1 91 ? 18.132 1.141 -34.698 1.00 66.62 91 ASN A N 1
ATOM 743 C CA . ASN A 1 91 ? 18.536 1.731 -35.977 1.00 66.62 91 ASN A CA 1
ATOM 744 C C . ASN A 1 91 ? 19.534 0.796 -36.686 1.00 66.62 91 ASN A C 1
ATOM 746 O O . ASN A 1 91 ? 20.727 1.086 -36.742 1.00 66.62 91 ASN A O 1
ATOM 750 N N . ASN A 1 92 ? 19.029 -0.366 -37.119 1.00 62.31 92 ASN A N 1
ATOM 751 C CA . ASN A 1 92 ? 19.657 -1.489 -37.845 1.00 62.31 92 ASN A CA 1
ATOM 752 C C . ASN A 1 92 ? 20.966 -2.118 -37.310 1.00 62.31 92 ASN A C 1
ATOM 754 O O . ASN A 1 92 ? 21.164 -3.307 -37.531 1.00 62.31 92 ASN A O 1
ATOM 758 N N . PHE A 1 93 ? 21.818 -1.394 -36.581 1.00 61.62 93 PHE A N 1
ATOM 759 C CA . PHE A 1 93 ? 23.072 -1.895 -35.995 1.00 61.62 93 PHE A CA 1
ATOM 760 C C . PHE A 1 93 ? 23.156 -1.738 -34.466 1.00 61.62 93 PHE A C 1
ATOM 762 O O . PHE A 1 93 ? 23.932 -2.443 -33.828 1.00 61.62 93 PHE A O 1
ATOM 769 N N . PHE A 1 94 ? 22.342 -0.868 -33.853 1.00 61.41 94 PHE A N 1
ATOM 770 C CA . PHE A 1 94 ? 22.329 -0.656 -32.398 1.00 61.41 94 PHE A CA 1
ATOM 771 C C . PHE A 1 94 ? 20.908 -0.594 -31.824 1.00 61.41 94 PHE A C 1
ATOM 773 O O . PHE A 1 94 ? 19.980 -0.122 -32.486 1.00 61.41 94 PHE A O 1
ATOM 780 N N . ARG A 1 95 ? 20.759 -1.028 -30.561 1.00 65.38 95 ARG A N 1
ATOM 781 C CA . ARG A 1 95 ? 19.514 -0.975 -29.775 1.00 65.38 95 ARG A CA 1
ATOM 782 C C . ARG A 1 95 ? 19.708 -0.111 -28.523 1.00 65.38 95 ARG A C 1
ATOM 784 O O . ARG A 1 95 ? 20.364 -0.536 -27.576 1.00 65.38 95 ARG A O 1
ATOM 791 N N . LEU A 1 96 ? 19.124 1.085 -28.521 1.00 70.69 96 LEU A N 1
ATOM 792 C CA . LEU A 1 96 ? 19.188 2.054 -27.418 1.00 70.69 96 LEU A CA 1
ATOM 793 C C . LEU A 1 96 ? 18.107 1.773 -26.358 1.00 70.69 96 LEU A C 1
ATOM 795 O O . LEU A 1 96 ? 17.076 1.158 -26.663 1.00 70.69 96 LEU A O 1
ATOM 799 N N . MET A 1 97 ? 18.355 2.183 -25.106 1.00 72.44 97 MET A N 1
ATOM 800 C CA . MET A 1 97 ? 17.611 1.716 -23.923 1.00 72.44 97 MET A CA 1
ATOM 801 C C . MET A 1 97 ? 17.485 2.768 -22.811 1.00 72.44 97 MET A C 1
ATOM 803 O O . MET A 1 97 ? 18.481 3.306 -22.340 1.00 72.44 97 MET A O 1
ATOM 807 N N . SER A 1 98 ? 16.261 3.011 -22.326 1.00 75.69 98 SER A N 1
ATOM 808 C CA . SER A 1 98 ? 15.963 4.087 -21.357 1.00 75.69 98 SER A CA 1
ATOM 809 C C . SER A 1 98 ? 15.021 3.642 -20.206 1.00 75.69 98 SER A C 1
ATOM 811 O O . SER A 1 98 ? 13.806 3.595 -20.422 1.00 75.69 98 SER A O 1
ATOM 813 N N . PRO A 1 99 ? 15.535 3.299 -18.997 1.00 80.19 99 PRO A N 1
ATOM 814 C CA . PRO A 1 99 ? 14.759 2.778 -17.850 1.00 80.19 99 PRO A CA 1
ATOM 815 C C . PRO A 1 99 ? 14.299 3.820 -16.791 1.00 80.19 99 PRO A C 1
ATOM 817 O O . PRO A 1 99 ? 14.915 4.874 -16.672 1.00 80.19 99 PRO A O 1
ATOM 820 N N . ARG A 1 100 ? 13.267 3.494 -15.980 1.00 82.62 100 ARG A N 1
ATOM 821 C CA . ARG A 1 100 ? 12.615 4.260 -14.872 1.00 82.62 100 ARG A CA 1
ATOM 822 C C . ARG A 1 100 ? 12.110 3.338 -13.737 1.00 82.62 100 ARG A C 1
ATOM 824 O O . ARG A 1 100 ? 11.757 2.221 -14.081 1.00 82.62 100 ARG A O 1
ATOM 831 N N . ILE A 1 101 ? 11.962 3.831 -12.495 1.00 86.75 101 ILE A N 1
ATOM 832 C CA . ILE A 1 101 ? 11.449 3.253 -11.220 1.00 86.75 101 ILE A CA 1
ATOM 833 C C . ILE A 1 101 ? 10.708 4.354 -10.401 1.00 86.75 101 ILE A C 1
ATOM 835 O O . ILE A 1 101 ? 11.089 5.513 -10.504 1.00 86.75 101 ILE A O 1
ATOM 839 N N . ILE A 1 102 ? 9.710 4.029 -9.562 1.00 79.81 102 ILE A N 1
ATOM 840 C CA . ILE A 1 102 ? 8.978 4.913 -8.618 1.00 79.81 102 ILE A CA 1
ATOM 841 C C . ILE A 1 102 ? 8.683 4.147 -7.314 1.00 79.81 102 ILE A C 1
ATOM 843 O O . ILE A 1 102 ? 8.221 3.011 -7.421 1.00 79.81 102 ILE A O 1
ATOM 847 N N . LEU A 1 103 ? 8.896 4.729 -6.115 1.00 83.94 103 LEU A N 1
ATOM 848 C CA . LEU A 1 103 ? 8.696 4.039 -4.812 1.00 83.94 103 LEU A CA 1
ATOM 849 C C . LEU A 1 103 ? 8.015 5.061 -3.712 1.00 83.94 103 LEU A C 1
ATOM 851 O O . LEU A 1 103 ? 8.237 6.261 -3.879 1.00 83.94 103 LEU A O 1
ATOM 855 N N . ARG A 1 104 ? 7.065 4.648 -2.784 1.00 77.38 104 ARG A N 1
ATOM 856 C CA . ARG A 1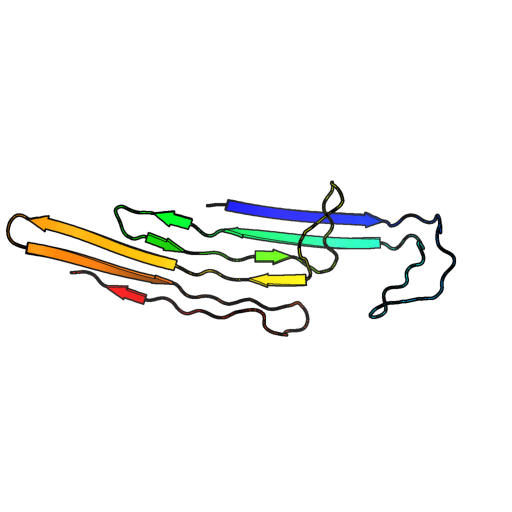 104 ? 6.012 5.235 -1.826 1.00 77.38 104 ARG A CA 1
ATOM 857 C C . ARG A 1 104 ? 5.265 4.158 -0.849 1.00 77.38 104 ARG A C 1
ATOM 859 O O . ARG A 1 104 ? 4.689 3.214 -1.382 1.00 77.38 104 ARG A O 1
ATOM 866 N N . GLU A 1 105 ? 5.065 4.337 0.490 1.00 91.06 105 GLU A N 1
ATOM 867 C CA . GLU A 1 105 ? 4.548 3.475 1.674 1.00 91.06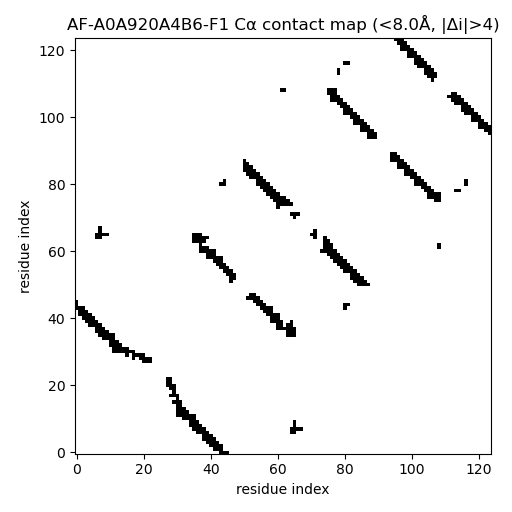 105 GLU A CA 1
ATOM 868 C C . GLU A 1 105 ? 3.027 3.008 1.965 1.00 91.06 105 GLU A C 1
ATOM 870 O O . GLU A 1 105 ? 2.135 3.211 1.160 1.00 91.06 105 GLU A O 1
ATOM 875 N N . ARG A 1 106 ? 2.666 2.332 3.105 1.00 92.44 106 ARG A N 1
ATOM 876 C CA . ARG A 1 106 ? 1.273 2.105 3.701 1.00 92.44 106 ARG A CA 1
ATOM 877 C C . ARG A 1 106 ? 1.338 2.085 5.260 1.00 92.44 106 ARG A C 1
ATOM 879 O O . ARG A 1 106 ? 2.361 1.665 5.797 1.00 92.44 106 ARG A O 1
ATOM 886 N N . SER A 1 107 ? 0.296 2.490 5.998 1.00 91.56 107 SER A N 1
ATOM 887 C CA . SER A 1 107 ? 0.184 2.533 7.482 1.00 91.56 107 SER A CA 1
ATOM 888 C C . SER A 1 107 ? -1.281 2.575 7.968 1.00 91.56 107 SER A C 1
ATOM 890 O O . SER A 1 107 ? -2.183 2.751 7.153 1.00 91.56 107 SER A O 1
ATOM 892 N N . ASP A 1 108 ? -1.543 2.400 9.267 1.00 90.12 108 ASP A N 1
ATOM 893 C CA . ASP A 1 108 ? -2.879 2.531 9.873 1.00 90.12 108 ASP A CA 1
ATOM 894 C C . ASP A 1 108 ? -3.202 3.975 10.346 1.00 90.12 108 ASP A C 1
ATOM 896 O O . ASP A 1 108 ? -2.632 4.973 9.874 1.00 90.12 108 ASP A O 1
ATOM 900 N N . TYR A 1 109 ? -4.184 4.120 11.241 1.00 83.81 109 TYR A N 1
ATOM 901 C CA . TYR A 1 109 ? -4.565 5.410 11.823 1.00 83.81 109 TYR A CA 1
ATOM 902 C C . TYR A 1 109 ? -3.867 5.773 13.141 1.00 83.81 109 TYR A C 1
ATOM 904 O O . TYR A 1 109 ? -3.822 6.960 13.459 1.00 83.81 109 TYR A O 1
ATOM 912 N N . GLU A 1 110 ? -3.256 4.810 13.828 1.00 87.69 110 GLU A N 1
ATOM 913 C CA . GLU A 1 110 ? -2.491 4.998 15.069 1.00 87.69 110 GLU A CA 1
ATOM 914 C C . GLU A 1 110 ? -0.997 5.262 14.800 1.00 87.69 110 GLU A C 1
ATOM 916 O O . GLU A 1 110 ? -0.299 5.840 15.631 1.00 87.69 110 GLU A O 1
ATOM 921 N N . GLY A 1 111 ? -0.514 4.896 13.609 1.00 79.69 111 GLY A N 1
ATOM 922 C CA . GLY A 1 111 ? 0.877 5.022 13.174 1.00 79.69 111 GLY A CA 1
ATOM 923 C C . GLY A 1 111 ? 1.589 3.683 12.964 1.00 79.69 111 GLY A C 1
ATOM 924 O O . GLY A 1 111 ? 2.743 3.681 12.534 1.00 79.69 111 GLY A O 1
ATOM 925 N N . ASN A 1 112 ? 0.922 2.550 13.204 1.00 85.75 112 ASN A N 1
ATOM 926 C CA . ASN A 1 112 ? 1.483 1.228 12.946 1.00 85.75 112 ASN A CA 1
ATOM 927 C C . ASN A 1 112 ? 1.606 1.011 11.420 1.00 85.75 112 ASN A C 1
ATOM 929 O O . ASN A 1 112 ? 0.713 1.360 10.641 1.00 85.75 112 ASN A O 1
ATOM 933 N N . GLN A 1 113 ? 2.740 0.486 10.948 1.00 86.50 113 GLN A N 1
ATOM 934 C CA . GLN A 1 113 ? 3.042 0.421 9.510 1.00 86.50 113 GLN A CA 1
ATOM 935 C C . GLN A 1 113 ? 2.326 -0.734 8.787 1.00 86.50 113 GLN A C 1
ATOM 937 O O . GLN A 1 113 ? 2.095 -1.795 9.361 1.00 86.50 113 GLN A O 1
ATOM 942 N N . ILE A 1 11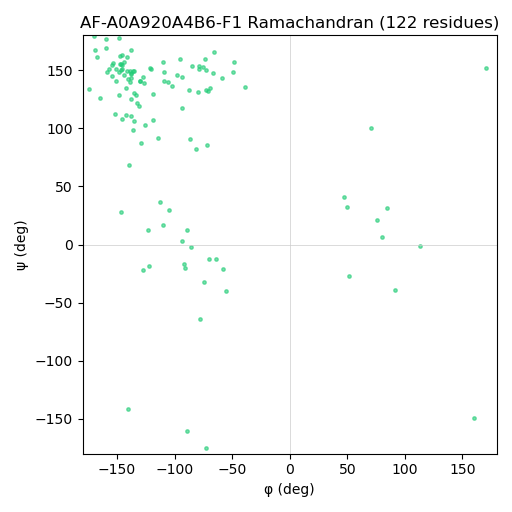4 ? 2.049 -0.546 7.486 1.00 84.69 114 ILE A N 1
ATOM 943 C CA . ILE A 1 114 ? 1.511 -1.573 6.581 1.00 84.69 114 ILE A CA 1
ATOM 944 C C . ILE A 1 114 ? 2.347 -1.772 5.252 1.00 84.69 114 ILE A C 1
ATOM 946 O O . ILE A 1 114 ? 2.259 -2.870 4.710 1.00 84.69 114 ILE A O 1
ATOM 950 N N . SER A 1 115 ? 3.192 -0.835 4.718 1.00 80.69 115 SER A N 1
ATOM 951 C CA . SER A 1 115 ? 4.222 -1.041 3.607 1.00 80.69 115 SER A CA 1
ATOM 952 C C . SER A 1 115 ? 5.251 0.146 3.344 1.00 80.69 115 SER A C 1
ATOM 954 O O . SER A 1 115 ? 5.115 1.141 4.043 1.00 80.69 115 SER A O 1
ATOM 956 N N . ASP A 1 116 ? 6.247 0.108 2.387 1.00 88.44 116 ASP A N 1
ATOM 957 C CA . ASP A 1 116 ? 7.403 1.092 2.101 1.00 88.44 116 ASP A CA 1
ATOM 958 C C . ASP A 1 116 ? 7.988 1.132 0.608 1.00 88.44 116 ASP A C 1
ATOM 960 O O . ASP A 1 116 ? 7.789 0.093 -0.024 1.00 88.44 116 ASP A O 1
ATOM 964 N N . MET A 1 117 ? 8.634 2.243 0.040 1.00 78.69 117 MET A N 1
ATOM 965 C CA . MET A 1 117 ? 9.091 2.587 -1.416 1.00 78.69 117 MET A CA 1
ATOM 966 C C . MET A 1 117 ? 9.580 4.181 -1.504 1.00 78.69 117 MET A C 1
ATOM 968 O O . MET A 1 117 ? 8.977 4.865 -0.695 1.00 78.69 117 MET A O 1
ATOM 972 N N . MET A 1 118 ? 10.446 5.072 -2.213 1.00 85.81 118 MET A N 1
ATOM 973 C CA . MET A 1 118 ? 11.623 5.487 -3.223 1.00 85.81 118 MET A CA 1
ATOM 974 C C . MET A 1 118 ? 11.855 5.473 -4.875 1.00 85.81 118 MET A C 1
ATOM 976 O O . MET A 1 118 ? 12.401 4.500 -5.386 1.00 85.81 118 MET A O 1
ATOM 980 N N . GLU A 1 119 ? 11.737 6.555 -5.746 1.00 83.00 119 GLU A N 1
ATOM 981 C CA . GLU A 1 119 ? 11.932 6.675 -7.308 1.00 83.00 119 GLU A CA 1
ATOM 982 C C . GLU A 1 119 ? 13.370 6.764 -8.010 1.00 83.00 119 GLU A C 1
ATOM 984 O O . GLU A 1 119 ? 14.289 7.300 -7.402 1.00 83.00 119 GLU A O 1
ATOM 989 N N . ILE A 1 120 ? 13.574 6.347 -9.320 1.00 85.12 120 ILE A N 1
ATOM 990 C CA . ILE A 1 120 ? 14.841 6.454 -10.181 1.00 85.12 120 ILE A CA 1
ATOM 991 C C . ILE A 1 120 ? 14.655 6.479 -11.768 1.00 85.12 120 ILE A C 1
ATOM 993 O O . ILE A 1 120 ? 13.850 5.706 -12.270 1.00 85.12 120 ILE A O 1
ATOM 997 N N . ARG A 1 121 ? 15.429 7.207 -12.641 1.00 80.69 121 ARG A N 1
ATOM 998 C CA . ARG A 1 121 ? 15.394 7.112 -14.168 1.00 80.69 121 ARG A CA 1
ATOM 999 C C . ARG A 1 121 ? 16.737 7.360 -14.938 1.00 80.69 121 ARG A C 1
ATOM 1001 O O . ARG A 1 121 ? 17.574 8.107 -14.450 1.00 80.69 121 ARG A O 1
ATOM 1008 N N . ARG A 1 122 ? 16.930 6.825 -16.172 1.00 78.19 122 ARG A N 1
ATOM 1009 C CA . ARG A 1 122 ? 18.056 7.124 -17.124 1.00 78.19 122 ARG A CA 1
ATOM 1010 C C . ARG A 1 122 ? 17.642 7.122 -18.623 1.00 78.19 122 ARG A C 1
ATOM 1012 O O . ARG A 1 122 ? 16.666 6.471 -18.989 1.00 78.19 122 ARG A O 1
ATOM 1019 N N . LYS A 1 123 ? 18.404 7.817 -19.489 1.00 64.62 123 LYS A N 1
ATOM 1020 C CA . LYS A 1 123 ? 18.345 7.744 -20.971 1.00 64.62 123 LYS A CA 1
ATOM 1021 C C . LYS A 1 123 ? 19.687 7.311 -21.586 1.00 64.62 123 LYS A C 1
ATOM 1023 O O . LYS A 1 123 ? 20.731 7.598 -20.998 1.00 64.62 123 LYS A O 1
ATOM 1028 N N . ILE A 1 124 ? 19.615 6.653 -22.747 1.00 60.59 124 ILE A N 1
ATOM 1029 C CA . ILE A 1 124 ? 20.697 6.262 -23.676 1.00 60.59 124 ILE A CA 1
ATOM 1030 C C . ILE A 1 124 ? 20.086 6.262 -25.083 1.00 60.59 124 ILE A C 1
ATOM 1032 O O . ILE A 1 124 ? 18.936 5.765 -25.181 1.00 60.59 124 ILE A O 1
#